Protein AF-C8PBM1-F1 (afdb_monomer_lite)

pLDDT: mean 84.01, std 6.88, range [64.19, 91.12]

Secondary structure (DSSP, 8-state):
---EETTEEGGGS-HHHHHHHHHHHHHHT--TTT--EEEEE-TTTT--H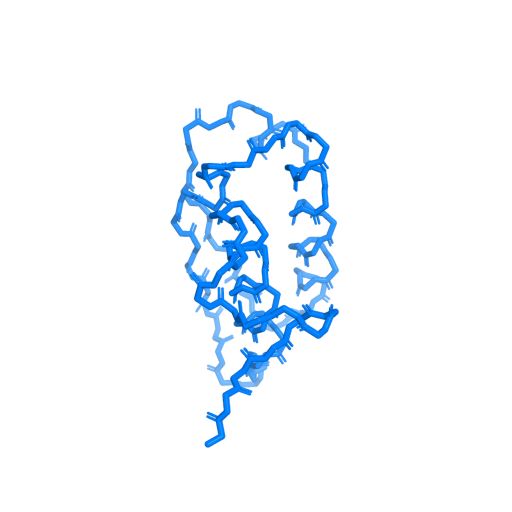HHHHHHHHHHHHHHTSTT-EEEEE-S-HHHHT-

Radius of gyration: 13.41 Å; chains: 1; bounding box: 30×23×35 Å

Sequence (82 aa):
MITEFDSIPYSNAGRGLQCLLKTELALNNINTNKDKIILIEEPENHLSYSNMNNLSDIIQVNSNKKSSQIIISTHSSFVLNK

Organism: NCBI:txid525328

InterPro domains:
  IPR027417 P-loop containing nucleoside triphosphate hydrolase [G3DSA:3.40.50.300] (3-82)
  IPR027417 P-loop containing nucleoside triphosphate hydrolase [SSF52540] (9-80)
  IPR041685 Endonuclease GajA/Old nuclease/RecF-like, AAA domain [PF13175] (8-79)
  IPR051396 Bacterial Antiviral Defense Nuclease [PTHR43581] (7-81)

Structure (mmCIF, N/CA/C/O backbone):
data_AF-C8PBM1-F1
#
_entry.id   AF-C8PBM1-F1
#
loop_
_atom_site.group_PDB
_atom_site.id
_atom_site.type_symbol
_atom_site.label_atom_id
_atom_site.label_alt_id
_atom_site.label_comp_id
_atom_site.label_asym_id
_atom_site.label_entity_id
_atom_site.label_seq_id
_atom_site.pdbx_PDB_ins_code
_atom_site.Cartn_x
_atom_site.Cartn_y
_atom_site.Cartn_z
_atom_site.occupancy
_atom_site.B_iso_or_equiv
_atom_site.auth_seq_id
_atom_site.auth_comp_id
_atom_site.auth_asym_id
_atom_site.auth_atom_id
_atom_site.pdbx_PDB_mode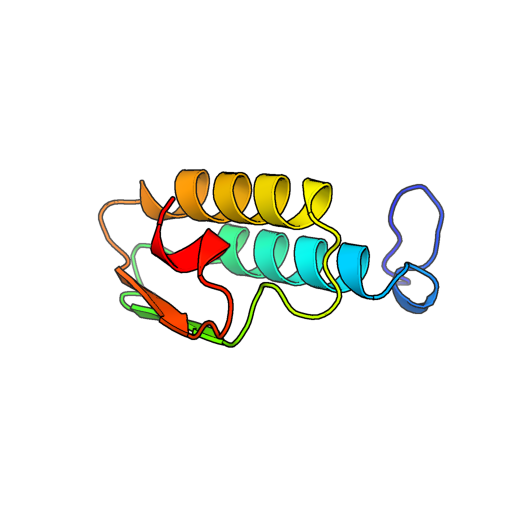l_num
ATOM 1 N N . MET A 1 1 ? -14.327 -13.612 -16.105 1.00 64.19 1 MET A N 1
ATOM 2 C CA . MET A 1 1 ? -14.093 -12.154 -16.105 1.00 64.19 1 MET A CA 1
ATOM 3 C C . MET A 1 1 ? -12.599 -11.943 -15.924 1.00 64.19 1 MET A C 1
ATOM 5 O O . MET A 1 1 ? -12.042 -12.582 -15.040 1.00 64.19 1 MET A O 1
ATOM 9 N N . ILE A 1 2 ? -11.948 -11.168 -16.793 1.00 76.81 2 ILE A N 1
ATOM 10 C CA . ILE A 1 2 ? -10.522 -10.827 -16.670 1.00 76.81 2 ILE A CA 1
ATOM 11 C C . ILE A 1 2 ? -10.466 -9.435 -16.039 1.00 76.81 2 ILE A C 1
ATOM 13 O O . ILE A 1 2 ? -11.144 -8.534 -16.523 1.00 76.81 2 ILE A O 1
ATOM 17 N N . THR A 1 3 ? -9.723 -9.269 -14.945 1.00 81.81 3 THR A N 1
ATOM 18 C CA . THR A 1 3 ? -9.490 -7.946 -14.348 1.00 81.81 3 THR A CA 1
ATOM 19 C C . THR A 1 3 ? -8.471 -7.208 -15.205 1.00 81.81 3 THR A C 1
ATOM 21 O O . THR A 1 3 ? -7.377 -7.729 -15.429 1.00 81.81 3 THR A O 1
ATOM 24 N N . GLU A 1 4 ? -8.810 -6.015 -15.676 1.00 85.75 4 GLU A N 1
ATOM 25 C CA . GLU A 1 4 ? -7.950 -5.187 -16.520 1.00 85.75 4 GLU A CA 1
ATOM 26 C C . GLU A 1 4 ? -7.831 -3.770 -15.960 1.00 85.75 4 GLU A C 1
ATOM 28 O O . GLU A 1 4 ? -8.737 -3.268 -15.296 1.00 85.75 4 GLU A O 1
ATOM 33 N N . PHE A 1 5 ? -6.689 -3.143 -16.213 1.00 81.56 5 PHE A N 1
ATOM 34 C CA . PHE A 1 5 ? -6.436 -1.737 -15.937 1.00 81.56 5 PHE A CA 1
ATOM 35 C C . PHE A 1 5 ? -5.942 -1.101 -17.231 1.00 81.56 5 PHE A C 1
ATOM 37 O O . PHE A 1 5 ? -4.987 -1.598 -17.821 1.00 81.56 5 PHE A O 1
ATOM 44 N N . ASP A 1 6 ? -6.601 -0.036 -17.682 1.00 83.88 6 ASP A N 1
ATOM 45 C CA . ASP A 1 6 ? -6.271 0.653 -18.937 1.00 83.88 6 ASP A CA 1
ATOM 46 C C . ASP A 1 6 ? -6.204 -0.291 -20.159 1.00 83.88 6 ASP A C 1
ATOM 48 O O . ASP A 1 6 ? -5.278 -0.263 -20.963 1.00 83.88 6 ASP A O 1
ATOM 52 N N . SER A 1 7 ? -7.181 -1.202 -20.270 1.00 87.19 7 SER A N 1
ATOM 53 C CA . SER A 1 7 ? -7.238 -2.263 -21.298 1.00 87.19 7 SER A CA 1
ATOM 54 C C . SER A 1 7 ? -6.065 -3.260 -21.275 1.00 87.19 7 SER A C 1
ATOM 56 O O . SER A 1 7 ? -5.890 -4.049 -22.205 1.00 87.19 7 SER A O 1
ATOM 58 N N . ILE A 1 8 ? -5.251 -3.251 -20.215 1.00 88.56 8 ILE A N 1
ATOM 59 C CA . ILE A 1 8 ? -4.164 -4.204 -19.995 1.00 88.56 8 ILE A CA 1
ATOM 60 C C . ILE A 1 8 ? -4.629 -5.222 -18.948 1.00 88.56 8 ILE A C 1
ATOM 62 O O . ILE A 1 8 ? -5.005 -4.829 -17.838 1.00 88.56 8 ILE A O 1
ATOM 66 N N . PRO A 1 9 ? -4.573 -6.537 -19.235 1.00 91.12 9 PRO A N 1
ATOM 67 C CA . PRO A 1 9 ? -4.862 -7.555 -18.234 1.00 91.12 9 PRO A CA 1
ATOM 68 C C . PRO A 1 9 ? -4.000 -7.351 -16.986 1.00 91.12 9 PRO A C 1
ATOM 70 O O . PRO A 1 9 ? -2.791 -7.155 -17.090 1.00 91.12 9 PRO A O 1
ATOM 73 N N . TYR A 1 10 ? -4.592 -7.445 -15.796 1.00 88.81 10 TYR A N 1
ATOM 74 C CA . TYR A 1 10 ? -3.885 -7.233 -14.529 1.00 88.81 10 TYR A CA 1
ATOM 75 C C . TYR A 1 10 ? -2.637 -8.122 -14.400 1.00 88.81 10 TYR A C 1
ATOM 77 O O . TYR A 1 10 ? -1.596 -7.677 -13.923 1.00 88.81 1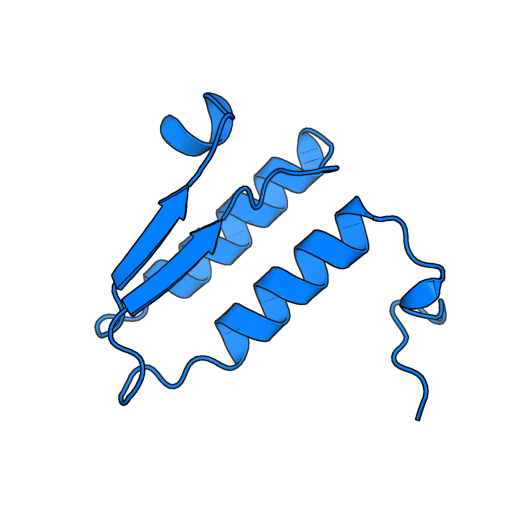0 TYR A O 1
ATOM 85 N N . SER A 1 11 ? -2.712 -9.362 -14.895 1.00 89.06 11 SER A N 1
ATOM 86 C CA . SER A 1 11 ? -1.585 -10.303 -14.967 1.00 89.06 11 SER A CA 1
ATOM 87 C C . SER A 1 11 ? -0.392 -9.781 -15.771 1.00 89.06 11 SER A C 1
ATOM 89 O O . SER A 1 11 ? 0.740 -10.191 -15.526 1.00 89.06 11 SER A O 1
ATOM 91 N N . ASN A 1 12 ? -0.647 -8.886 -16.722 1.00 91.00 12 ASN A N 1
ATOM 92 C CA . ASN A 1 12 ? 0.326 -8.307 -17.639 1.00 91.00 12 ASN A CA 1
ATOM 93 C C . ASN A 1 12 ? 0.787 -6.908 -17.193 1.00 91.00 12 ASN A C 1
ATOM 95 O O . ASN A 1 12 ? 1.715 -6.360 -17.784 1.00 91.00 12 ASN A O 1
ATOM 99 N N . ALA A 1 13 ? 0.178 -6.333 -16.151 1.00 89.12 13 ALA A N 1
ATOM 100 C CA . ALA A 1 13 ? 0.624 -5.077 -15.561 1.00 89.12 13 ALA A CA 1
ATOM 101 C C . ALA A 1 13 ? 1.975 -5.250 -14.843 1.00 89.12 13 ALA A C 1
ATOM 103 O O . ALA A 1 13 ? 2.281 -6.317 -14.309 1.00 89.12 13 ALA A O 1
ATOM 104 N N . GLY A 1 14 ? 2.789 -4.193 -14.779 1.00 89.25 14 GLY A N 1
ATOM 105 C CA . GLY A 1 14 ? 4.044 -4.219 -14.021 1.00 89.25 14 GLY A CA 1
ATOM 106 C C . GLY A 1 14 ? 3.814 -4.477 -12.525 1.00 89.25 14 GLY A C 1
ATOM 107 O O . GLY A 1 14 ? 2.819 -4.022 -11.962 1.00 89.25 14 GLY A O 1
ATOM 108 N N . ARG A 1 15 ? 4.751 -5.165 -11.854 1.00 87.94 15 ARG A N 1
ATOM 109 C CA . ARG A 1 15 ? 4.619 -5.556 -10.431 1.00 87.94 15 ARG A CA 1
ATOM 110 C C . ARG A 1 15 ? 4.337 -4.379 -9.496 1.00 87.94 15 ARG A C 1
ATOM 112 O O . ARG A 1 15 ? 3.542 -4.527 -8.575 1.00 87.94 15 ARG A O 1
ATOM 119 N N . GLY A 1 16 ? 4.933 -3.215 -9.753 1.00 88.62 16 GLY A N 1
ATOM 120 C CA . GLY A 1 16 ? 4.675 -2.028 -8.942 1.00 88.62 16 GLY A CA 1
ATOM 121 C C . GLY A 1 16 ? 3.238 -1.511 -9.074 1.00 88.62 16 GLY A C 1
ATOM 122 O O . GLY A 1 16 ? 2.592 -1.223 -8.072 1.00 88.62 16 GLY A O 1
ATOM 123 N N . LEU A 1 17 ? 2.693 -1.477 -10.295 1.00 89.06 17 LEU A N 1
ATOM 124 C CA . LEU A 1 17 ? 1.290 -1.113 -10.525 1.00 89.06 17 LEU A CA 1
ATOM 125 C C . LEU A 1 17 ? 0.340 -2.155 -9.922 1.00 89.06 17 LEU A C 1
ATOM 127 O O . LEU A 1 17 ? -0.652 -1.805 -9.289 1.00 89.06 17 LEU A O 1
ATOM 131 N N . GLN A 1 18 ? 0.674 -3.439 -10.066 1.00 90.06 18 GLN A N 1
ATOM 132 C CA . GLN A 1 18 ? -0.069 -4.526 -9.436 1.00 90.06 18 GLN A CA 1
ATOM 133 C C . GLN A 1 18 ? -0.124 -4.387 -7.908 1.00 90.06 18 GLN A C 1
ATOM 135 O O . GLN A 1 18 ? -1.164 -4.691 -7.321 1.00 90.06 18 GLN A O 1
ATOM 140 N N . CYS A 1 19 ? 0.982 -3.964 -7.287 1.00 88.75 19 CYS A N 1
ATOM 141 C CA . CYS A 1 19 ? 1.090 -3.721 -5.851 1.00 88.75 19 CYS A CA 1
ATOM 142 C C . CYS A 1 19 ? 0.199 -2.546 -5.427 1.00 88.75 19 CYS A C 1
ATOM 144 O O . CYS A 1 19 ? -0.664 -2.722 -4.571 1.00 88.75 19 CYS A O 1
ATOM 146 N N . LEU A 1 20 ? 0.315 -1.399 -6.107 1.00 90.06 20 LEU A N 1
ATOM 147 C CA . LEU A 1 20 ? -0.527 -0.223 -5.856 1.00 90.06 20 LEU A CA 1
ATOM 148 C C . LEU A 1 20 ? -2.023 -0.551 -5.945 1.00 90.06 20 LEU A C 1
ATOM 150 O O . LEU A 1 20 ? -2.763 -0.286 -5.001 1.00 90.06 20 LEU A O 1
ATOM 154 N N . LEU A 1 21 ? -2.451 -1.197 -7.035 1.00 89.50 21 LEU A N 1
ATOM 155 C CA . LEU A 1 21 ? -3.854 -1.566 -7.245 1.00 89.50 21 LEU A CA 1
ATOM 156 C C . LEU A 1 21 ? -4.374 -2.518 -6.164 1.00 89.50 21 LEU A C 1
ATOM 158 O O . LEU A 1 21 ? -5.497 -2.362 -5.693 1.00 89.50 21 LEU A O 1
ATOM 162 N N . LYS A 1 22 ? -3.571 -3.508 -5.753 1.00 88.12 22 LYS A N 1
ATOM 163 C CA . LYS A 1 22 ? -3.944 -4.424 -4.664 1.00 88.12 22 LYS A CA 1
ATOM 164 C C . LYS A 1 22 ? -4.159 -3.672 -3.362 1.00 88.12 22 LYS A C 1
ATOM 166 O O . LYS A 1 22 ? -5.174 -3.895 -2.707 1.00 88.12 22 LYS A O 1
ATOM 171 N N . THR A 1 23 ? -3.224 -2.796 -3.008 1.00 89.19 23 THR A N 1
ATOM 172 C CA . THR A 1 23 ? -3.295 -2.014 -1.774 1.00 89.19 23 THR A CA 1
ATOM 173 C C . THR A 1 23 ? -4.506 -1.088 -1.781 1.00 89.19 23 THR A C 1
ATOM 175 O O . THR A 1 23 ? -5.266 -1.072 -0.818 1.00 89.19 23 THR A O 1
ATOM 178 N N . GLU A 1 24 ? -4.747 -0.376 -2.881 1.00 88.94 24 GLU A N 1
ATOM 179 C CA . GLU A 1 24 ? -5.896 0.519 -3.020 1.00 88.94 24 GLU A CA 1
ATOM 180 C C . GLU A 1 24 ? -7.231 -0.232 -2.930 1.00 88.94 24 GLU A C 1
ATOM 182 O O . GLU A 1 24 ? -8.110 0.150 -2.156 1.00 88.94 24 GLU A O 1
ATOM 187 N N . LEU A 1 25 ? -7.378 -1.342 -3.662 1.00 88.19 25 LEU A N 1
ATOM 188 C CA . LEU A 1 25 ? -8.588 -2.165 -3.612 1.00 88.19 25 LEU A CA 1
ATOM 189 C C . LEU A 1 25 ? -8.816 -2.759 -2.221 1.00 88.19 25 LEU A C 1
ATOM 191 O O . LEU A 1 25 ? -9.950 -2.770 -1.742 1.00 88.19 25 LEU A O 1
ATOM 195 N N . ALA A 1 26 ? -7.756 -3.239 -1.565 1.00 86.62 26 ALA A N 1
ATOM 196 C CA . ALA A 1 26 ? -7.843 -3.743 -0.201 1.00 86.62 26 ALA A CA 1
ATOM 197 C C . ALA A 1 26 ? -8.337 -2.645 0.742 1.00 86.62 26 ALA A C 1
ATOM 199 O O . ALA A 1 26 ? -9.316 -2.864 1.444 1.00 86.62 26 ALA A O 1
ATOM 200 N N . LEU A 1 27 ? -7.733 -1.453 0.693 1.00 85.94 27 LEU A N 1
ATOM 201 C CA . LEU A 1 27 ? -8.078 -0.333 1.567 1.00 85.94 27 LEU A CA 1
ATOM 202 C C . LEU A 1 27 ? -9.488 0.234 1.325 1.00 85.94 27 LEU A C 1
ATOM 204 O O . LEU A 1 27 ? -10.176 0.640 2.267 1.00 85.94 27 LEU A O 1
ATOM 208 N N . ASN A 1 28 ? -9.947 0.225 0.074 1.00 84.44 28 ASN A N 1
ATOM 209 C CA . ASN A 1 28 ? -11.298 0.651 -0.289 1.00 84.44 28 ASN A CA 1
ATOM 210 C C . ASN A 1 28 ? -12.377 -0.341 0.165 1.00 84.44 28 ASN A C 1
ATOM 212 O O . ASN A 1 28 ? -13.495 0.076 0.459 1.00 84.44 28 ASN A O 1
ATOM 216 N N . ASN A 1 29 ? -12.043 -1.630 0.272 1.00 82.00 29 ASN A N 1
ATOM 217 C CA . ASN A 1 29 ? -12.970 -2.678 0.706 1.00 82.00 29 ASN A CA 1
ATOM 218 C C . ASN A 1 29 ? -13.097 -2.813 2.232 1.00 82.00 29 ASN A C 1
ATOM 220 O O . ASN A 1 29 ? -13.918 -3.599 2.707 1.00 82.00 29 ASN A O 1
ATOM 224 N N . ILE A 1 30 ? -12.310 -2.061 3.003 1.00 80.75 30 ILE A N 1
ATOM 225 C CA . ILE A 1 30 ? -12.328 -2.111 4.468 1.00 80.75 30 ILE A CA 1
ATOM 226 C C . ILE A 1 30 ? -13.656 -1.585 4.991 1.00 80.75 30 ILE A C 1
ATOM 228 O O . ILE A 1 30 ? -14.041 -0.435 4.751 1.00 80.75 30 ILE A O 1
ATOM 232 N N . ASN A 1 31 ? -14.331 -2.414 5.781 1.00 74.75 31 ASN A N 1
ATOM 233 C CA . ASN A 1 31 ? -15.517 -2.006 6.502 1.00 74.75 31 ASN A CA 1
ATOM 234 C C . ASN A 1 31 ? -15.094 -1.452 7.857 1.00 74.75 31 ASN A C 1
AT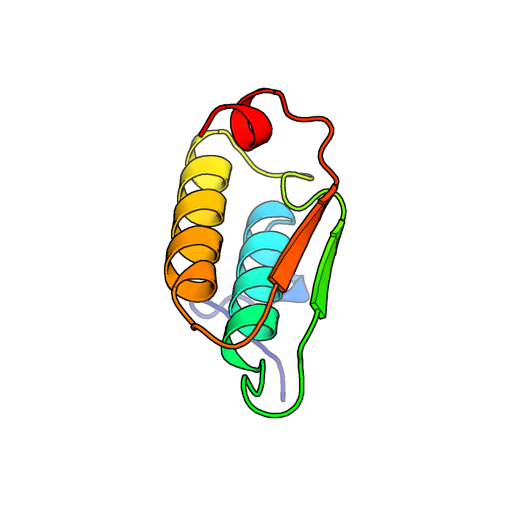OM 236 O O . ASN A 1 31 ? -14.884 -2.190 8.816 1.00 74.75 31 ASN A O 1
ATOM 240 N N . THR A 1 32 ? -15.031 -0.131 7.951 1.00 70.00 32 THR A N 1
ATOM 241 C CA . THR A 1 32 ? -14.522 0.590 9.120 1.00 70.00 32 THR A CA 1
ATOM 242 C C . THR A 1 32 ? -15.301 0.291 10.413 1.00 70.00 32 THR A C 1
ATOM 244 O O . THR A 1 32 ? -14.789 0.538 11.500 1.00 70.00 32 THR A O 1
ATOM 247 N N . ASN A 1 33 ? -16.518 -0.265 10.339 1.00 67.94 33 ASN A N 1
ATOM 248 C CA . ASN A 1 33 ? -17.290 -0.694 11.514 1.00 67.94 33 ASN A CA 1
ATOM 249 C C . ASN A 1 33 ? -16.921 -2.100 12.023 1.00 67.94 33 ASN A C 1
ATOM 251 O O . ASN A 1 33 ? -17.276 -2.451 13.150 1.00 67.94 33 ASN A O 1
ATOM 255 N N . LYS A 1 34 ? -16.248 -2.918 11.206 1.00 71.31 34 LYS A N 1
ATOM 256 C CA . LYS A 1 34 ? -15.841 -4.295 11.534 1.00 71.31 34 LYS A CA 1
ATOM 257 C C . LYS A 1 34 ? -14.325 -4.430 11.665 1.00 71.31 34 LYS A C 1
ATOM 259 O O . LYS A 1 34 ? -13.845 -5.068 12.599 1.00 71.31 34 LYS A O 1
ATOM 264 N N . ASP 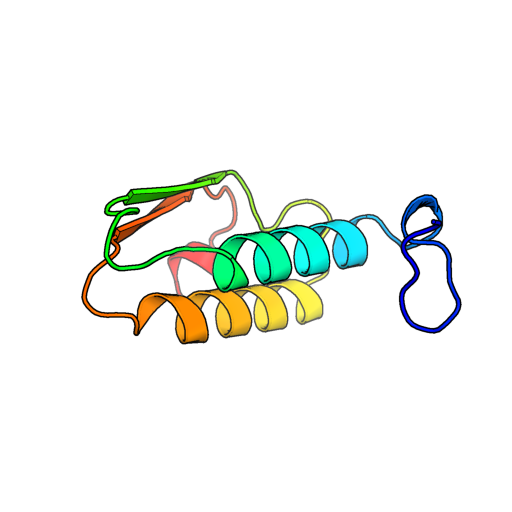A 1 35 ? -13.591 -3.791 10.767 1.00 72.56 35 ASP A N 1
ATOM 265 C CA . ASP A 1 35 ? -12.153 -3.952 10.614 1.00 72.56 35 ASP A CA 1
ATOM 266 C C . ASP A 1 35 ? -11.427 -2.917 11.473 1.00 72.56 35 ASP A C 1
ATOM 268 O O . ASP A 1 35 ? -11.242 -1.764 11.087 1.00 72.56 35 ASP A O 1
ATOM 272 N N . LYS A 1 36 ? -11.049 -3.326 12.688 1.00 77.88 36 LYS A N 1
ATOM 273 C CA . LYS A 1 36 ? -10.392 -2.437 13.659 1.00 77.88 36 LYS A CA 1
ATOM 274 C C . LYS A 1 36 ? -8.889 -2.297 13.439 1.00 77.88 36 LYS A C 1
ATOM 276 O O . LYS A 1 36 ? -8.321 -1.297 13.864 1.00 77.88 36 LYS A O 1
ATOM 281 N N . ILE A 1 37 ? -8.249 -3.294 12.826 1.00 85.94 37 ILE A N 1
ATOM 282 C CA . ILE A 1 37 ? -6.800 -3.340 12.599 1.00 85.94 37 ILE A CA 1
ATOM 283 C C . ILE A 1 37 ? -6.541 -3.819 11.174 1.00 85.94 37 ILE A C 1
ATOM 285 O O . ILE A 1 37 ? -7.113 -4.818 10.742 1.00 85.94 37 ILE A O 1
ATOM 289 N N . ILE A 1 38 ? -5.665 -3.112 10.470 1.00 86.75 38 ILE A N 1
ATOM 290 C CA . ILE A 1 38 ? -5.248 -3.390 9.099 1.00 86.75 38 ILE A CA 1
ATOM 291 C C . ILE A 1 38 ? -3.732 -3.515 9.112 1.00 86.75 38 ILE A C 1
ATOM 293 O O . ILE A 1 38 ? -3.049 -2.604 9.577 1.00 86.75 38 ILE A O 1
ATOM 297 N N . LEU A 1 39 ? -3.215 -4.630 8.608 1.00 89.38 39 LEU A N 1
ATOM 298 C CA . LEU A 1 39 ? -1.782 -4.870 8.490 1.00 89.38 39 LEU A CA 1
ATOM 299 C C . LEU A 1 39 ? -1.375 -4.808 7.020 1.00 89.38 39 LEU A C 1
ATOM 301 O O . LEU A 1 39 ? -1.980 -5.483 6.186 1.00 89.38 39 LEU A O 1
ATOM 305 N N . ILE A 1 40 ? -0.357 -4.009 6.716 1.00 88.88 40 ILE A N 1
ATOM 306 C CA . ILE A 1 40 ? 0.208 -3.877 5.375 1.00 88.88 40 ILE A CA 1
ATOM 307 C C . ILE A 1 40 ? 1.705 -4.164 5.468 1.00 88.88 40 ILE A C 1
ATOM 309 O O . ILE A 1 40 ? 2.455 -3.380 6.042 1.00 88.88 40 ILE A O 1
ATOM 313 N N . GLU A 1 41 ? 2.131 -5.296 4.916 1.00 89.56 41 GLU A N 1
ATOM 314 C CA . GLU A 1 41 ? 3.529 -5.725 4.965 1.00 89.56 41 GLU A CA 1
ATOM 315 C C . GLU A 1 41 ? 4.282 -5.294 3.700 1.00 89.56 41 GLU A C 1
ATOM 317 O O . GLU A 1 41 ? 3.822 -5.576 2.592 1.00 89.56 41 GLU A O 1
ATOM 322 N N . GLU A 1 42 ? 5.421 -4.618 3.873 1.00 88.88 42 GLU A N 1
ATOM 323 C CA . GLU A 1 42 ? 6.334 -4.141 2.817 1.00 88.88 42 GLU A CA 1
ATOM 324 C C . GLU A 1 42 ? 5.635 -3.564 1.561 1.00 88.88 42 GLU A C 1
ATOM 326 O O . GLU A 1 42 ? 5.917 -3.988 0.428 1.00 88.88 42 GLU A O 1
ATOM 331 N N . PRO A 1 43 ? 4.705 -2.596 1.701 1.00 87.06 43 PRO A N 1
ATOM 332 C CA . PRO A 1 43 ? 3.932 -2.098 0.563 1.00 87.06 43 PRO A CA 1
ATOM 333 C C . PRO A 1 43 ? 4.775 -1.372 -0.495 1.00 87.06 43 PRO A C 1
ATOM 335 O O . PRO A 1 43 ? 4.324 -1.189 -1.625 1.00 87.06 43 PRO A O 1
ATOM 338 N N . GLU A 1 44 ? 5.999 -0.966 -0.161 1.00 88.00 44 GLU A N 1
ATOM 339 C CA . GLU A 1 44 ? 6.960 -0.351 -1.075 1.00 88.00 44 GLU A CA 1
ATOM 340 C C . GLU A 1 44 ? 7.590 -1.325 -2.080 1.00 88.00 44 GLU A C 1
ATOM 342 O O . GLU A 1 44 ? 8.318 -0.895 -2.983 1.00 88.00 44 GLU A O 1
ATOM 347 N N . ASN A 1 45 ? 7.361 -2.632 -1.930 1.00 86.38 45 ASN A N 1
ATOM 348 C CA . ASN A 1 45 ? 8.070 -3.617 -2.728 1.00 86.38 45 ASN A CA 1
ATOM 349 C C . ASN A 1 45 ? 7.776 -3.438 -4.230 1.00 86.38 45 ASN A C 1
ATOM 351 O O . ASN A 1 45 ? 6.633 -3.278 -4.666 1.00 86.38 45 ASN A O 1
ATOM 355 N N . HIS A 1 46 ? 8.834 -3.472 -5.041 1.00 85.06 46 HIS A N 1
ATOM 356 C CA . HIS A 1 46 ? 8.800 -3.235 -6.488 1.00 85.06 46 HIS A CA 1
ATOM 357 C C . HIS A 1 46 ? 8.253 -1.859 -6.930 1.00 85.06 46 HIS A C 1
ATOM 359 O O . HIS A 1 46 ? 7.914 -1.696 -8.110 1.00 85.06 46 HIS A O 1
ATOM 365 N N . LEU A 1 47 ? 8.172 -0.865 -6.037 1.00 88.19 47 LEU A N 1
ATOM 366 C CA . LEU A 1 47 ? 7.762 0.495 -6.390 1.00 88.19 47 LEU A CA 1
ATOM 367 C C . LEU A 1 47 ? 8.958 1.364 -6.794 1.00 88.19 47 LEU A C 1
ATOM 369 O O . LEU A 1 47 ? 10.023 1.343 -6.182 1.00 88.19 47 LEU A O 1
ATOM 373 N N . SER A 1 48 ? 8.760 2.177 -7.833 1.00 88.38 48 SER A N 1
ATOM 374 C CA . SER A 1 48 ? 9.633 3.318 -8.102 1.00 88.38 48 SER A CA 1
ATOM 375 C C . SER A 1 48 ? 9.405 4.413 -7.056 1.00 88.38 48 SER A C 1
ATOM 377 O O . SER A 1 48 ? 8.386 4.425 -6.365 1.00 88.38 48 SER A O 1
ATOM 379 N N . TYR A 1 49 ? 10.309 5.389 -6.985 1.00 85.25 49 TYR A N 1
ATOM 380 C CA . TYR A 1 49 ? 10.158 6.526 -6.074 1.00 85.25 49 TYR A CA 1
ATOM 381 C C . TYR A 1 49 ? 8.837 7.290 -6.272 1.00 85.25 49 TYR A C 1
ATOM 383 O O . TYR A 1 49 ? 8.126 7.572 -5.310 1.00 85.25 49 TYR A O 1
ATOM 391 N N . SER A 1 50 ? 8.453 7.560 -7.524 1.00 86.88 50 SER A N 1
ATOM 392 C CA . SER A 1 50 ? 7.171 8.203 -7.835 1.00 86.88 50 SER A CA 1
ATOM 393 C C . SER A 1 50 ? 5.976 7.360 -7.385 1.00 86.88 50 SER A C 1
ATOM 395 O O . SER A 1 50 ? 5.008 7.897 -6.860 1.00 86.88 50 SER A O 1
ATOM 397 N N . ASN A 1 51 ? 6.059 6.035 -7.523 1.00 87.88 51 ASN A N 1
ATOM 398 C CA . ASN A 1 51 ? 4.995 5.139 -7.082 1.00 87.88 51 ASN A CA 1
ATOM 399 C C . ASN A 1 51 ? 4.929 4.998 -5.556 1.00 87.88 51 ASN A C 1
ATOM 401 O O . ASN A 1 51 ? 3.837 4.811 -5.031 1.00 87.88 51 ASN A O 1
ATOM 405 N N . MET A 1 52 ? 6.047 5.134 -4.834 1.00 89.06 52 MET A N 1
ATOM 406 C CA . MET A 1 52 ? 6.022 5.220 -3.369 1.00 89.06 52 MET A CA 1
ATOM 407 C C . MET A 1 52 ? 5.274 6.467 -2.887 1.00 89.06 52 MET A C 1
ATOM 409 O O . MET A 1 52 ? 4.545 6.380 -1.908 1.00 89.06 52 MET A O 1
ATOM 413 N N . ASN A 1 53 ? 5.389 7.604 -3.585 1.00 89.19 53 ASN A N 1
ATOM 414 C CA . ASN A 1 53 ? 4.565 8.778 -3.270 1.00 89.19 53 ASN A CA 1
ATOM 415 C C . ASN A 1 53 ? 3.070 8.480 -3.436 1.00 89.19 53 ASN A C 1
ATOM 417 O O . ASN A 1 53 ? 2.305 8.737 -2.513 1.00 89.19 53 ASN A O 1
ATOM 421 N N . ASN A 1 54 ? 2.681 7.864 -4.557 1.00 90.00 54 ASN A N 1
ATOM 422 C CA . ASN A 1 54 ? 1.288 7.473 -4.793 1.00 90.00 54 ASN A CA 1
ATOM 423 C C . ASN A 1 54 ? 0.779 6.503 -3.714 1.00 90.00 54 ASN A C 1
ATOM 425 O O . ASN A 1 54 ? -0.346 6.634 -3.241 1.00 90.00 54 ASN A O 1
ATOM 429 N N . LEU A 1 55 ? 1.612 5.542 -3.299 1.00 90.31 55 LEU A N 1
ATOM 430 C CA . LEU A 1 55 ? 1.292 4.629 -2.203 1.00 90.31 55 LEU A CA 1
ATOM 431 C C . LEU A 1 55 ? 1.029 5.390 -0.895 1.00 90.31 55 LEU A C 1
ATOM 433 O O . LEU A 1 55 ? 0.031 5.114 -0.231 1.00 90.31 55 LEU A O 1
ATOM 437 N N . SER A 1 56 ? 1.902 6.334 -0.526 1.00 88.38 56 SER A N 1
ATOM 438 C CA . SER A 1 56 ? 1.718 7.158 0.675 1.00 88.38 56 SER A CA 1
ATOM 439 C C . SER A 1 56 ? 0.393 7.915 0.634 1.00 88.38 56 SER A C 1
ATOM 441 O O . SER A 1 56 ? -0.327 7.916 1.630 1.00 88.38 56 SER A O 1
ATOM 443 N N . ASP A 1 57 ? 0.037 8.491 -0.515 1.00 89.25 57 ASP A N 1
ATOM 444 C CA . ASP A 1 57 ? -1.219 9.226 -0.682 1.00 89.25 57 ASP A CA 1
ATOM 445 C C . ASP A 1 57 ? -2.434 8.294 -0.520 1.00 89.25 57 ASP A C 1
ATOM 447 O O . ASP A 1 57 ? -3.371 8.612 0.218 1.00 89.25 57 ASP A O 1
ATOM 451 N N . ILE A 1 58 ? -2.395 7.100 -1.128 1.00 88.62 58 ILE A N 1
ATOM 452 C CA . ILE A 1 58 ? -3.441 6.070 -0.987 1.00 88.62 58 ILE A CA 1
ATOM 453 C C . ILE A 1 58 ? -3.631 5.683 0.485 1.00 88.62 58 ILE A C 1
ATOM 455 O O . ILE A 1 58 ? -4.765 5.620 0.974 1.00 88.62 58 ILE A O 1
ATOM 459 N N . ILE A 1 59 ? -2.536 5.426 1.205 1.00 87.25 59 ILE A N 1
ATOM 460 C CA . ILE A 1 59 ? -2.579 5.064 2.625 1.00 87.25 59 ILE A CA 1
ATOM 461 C C . ILE A 1 59 ? -3.146 6.231 3.435 1.00 87.25 59 ILE A C 1
ATOM 463 O O . ILE A 1 59 ? -4.083 6.033 4.202 1.00 87.25 59 ILE A O 1
ATOM 467 N N . GLN A 1 60 ? -2.654 7.453 3.229 1.00 85.69 60 GLN A N 1
ATOM 468 C CA . GLN A 1 60 ? -3.056 8.634 3.994 1.00 85.69 60 GLN A CA 1
ATOM 469 C C . GLN A 1 60 ? -4.549 8.962 3.835 1.00 85.69 60 GLN A C 1
ATOM 471 O O . GLN A 1 60 ? -5.227 9.250 4.825 1.00 85.69 60 GLN A O 1
ATOM 476 N N . VAL A 1 61 ? -5.092 8.846 2.619 1.00 84.31 61 VAL A N 1
ATOM 477 C CA . VAL A 1 61 ? -6.534 8.999 2.358 1.00 84.31 61 VAL A CA 1
ATOM 478 C C . VAL A 1 61 ? -7.354 7.982 3.158 1.00 84.31 61 VAL A C 1
ATOM 480 O O . VAL A 1 61 ? -8.410 8.319 3.698 1.00 84.31 61 VAL A 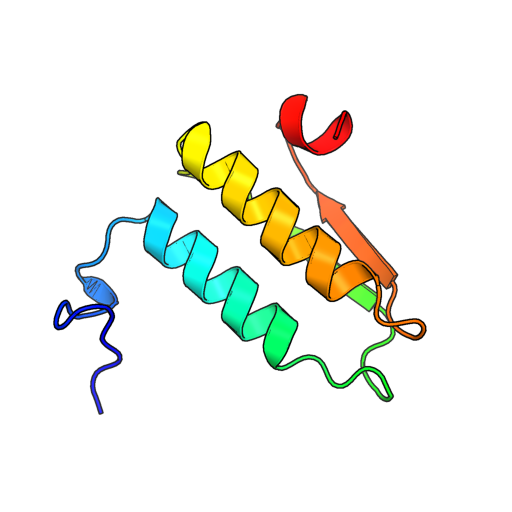O 1
ATOM 483 N N . ASN A 1 62 ? -6.862 6.749 3.283 1.00 77.56 62 ASN A N 1
ATOM 484 C CA . ASN A 1 62 ? -7.566 5.673 3.975 1.00 77.56 62 ASN A CA 1
ATOM 485 C C . ASN A 1 62 ? -7.376 5.690 5.502 1.00 77.56 62 ASN A C 1
ATOM 487 O O . ASN A 1 62 ? -8.304 5.321 6.222 1.00 77.56 62 ASN A O 1
ATOM 491 N N . SER A 1 63 ? -6.248 6.195 6.008 1.00 74.31 63 SER A N 1
ATOM 492 C CA . SER A 1 63 ? -5.963 6.357 7.444 1.00 74.31 63 SER A CA 1
ATOM 493 C C . SER A 1 63 ? -6.897 7.344 8.151 1.00 74.31 63 SER A C 1
ATOM 495 O O . SER A 1 63 ? -7.100 7.251 9.358 1.00 74.31 63 SER A O 1
ATOM 497 N N . ASN A 1 64 ? -7.508 8.283 7.421 1.00 67.19 64 ASN A N 1
ATOM 498 C CA . ASN A 1 64 ? -8.428 9.278 7.991 1.00 67.19 64 ASN A CA 1
ATOM 499 C C . ASN A 1 64 ? -9.792 8.696 8.420 1.00 67.19 64 ASN A C 1
ATOM 501 O O . ASN A 1 64 ? -10.629 9.397 9.000 1.00 67.19 64 ASN A O 1
ATOM 505 N N . LYS A 1 65 ? -10.039 7.407 8.161 1.00 68.56 65 LYS A N 1
ATOM 506 C CA . LYS A 1 65 ? -11.239 6.687 8.595 1.00 68.56 65 LYS A CA 1
ATOM 507 C C . LYS A 1 65 ? -11.119 6.366 10.096 1.00 68.56 65 LYS A C 1
ATOM 509 O O . LYS A 1 65 ? -10.439 5.427 10.488 1.00 68.56 65 LYS A O 1
ATOM 514 N N . LYS A 1 66 ? -11.802 7.152 10.943 1.00 66.81 66 LYS A N 1
ATOM 515 C CA . LYS A 1 66 ? -11.696 7.191 12.426 1.00 66.81 66 LYS A CA 1
ATOM 516 C C . LYS A 1 66 ? -11.798 5.863 13.207 1.00 66.81 66 LYS A C 1
ATOM 518 O O . LYS A 1 66 ? -11.629 5.895 14.422 1.00 66.81 66 LYS A O 1
ATOM 523 N N . SER A 1 67 ? -12.112 4.729 12.587 1.00 74.38 67 SER A N 1
ATOM 524 C CA . SER A 1 67 ? -12.433 3.485 13.301 1.00 74.38 67 SER A CA 1
ATOM 525 C C . SER A 1 67 ? -11.531 2.289 12.983 1.00 74.38 67 SER A C 1
ATOM 527 O O . SER A 1 67 ? -11.774 1.209 13.519 1.00 74.38 67 SER A O 1
ATOM 529 N N . SER A 1 68 ? -10.466 2.477 12.197 1.00 81.00 68 SER A N 1
ATOM 530 C CA . SER A 1 68 ? -9.495 1.422 11.881 1.00 81.00 68 SER A CA 1
ATOM 531 C C . SER A 1 68 ? -8.050 1.888 12.092 1.00 81.00 68 SER A C 1
ATOM 533 O O . SER A 1 68 ? -7.665 2.944 11.597 1.00 81.00 68 SER A O 1
ATOM 535 N N . GLN A 1 69 ? -7.240 1.097 12.797 1.00 84.62 69 GLN A N 1
ATOM 536 C CA . GLN A 1 69 ? -5.801 1.311 12.961 1.00 84.62 69 GLN A CA 1
ATOM 537 C C . GLN A 1 69 ? -5.037 0.625 11.825 1.00 84.62 69 GLN A C 1
ATOM 539 O O . GLN A 1 69 ? -5.248 -0.559 11.573 1.00 84.62 69 GLN A O 1
ATOM 544 N N . ILE A 1 70 ? -4.119 1.342 11.179 1.00 86.69 70 ILE A N 1
ATOM 545 C CA . ILE A 1 70 ? -3.235 0.781 10.151 1.00 86.69 70 ILE A CA 1
ATOM 546 C C . ILE A 1 70 ? -1.847 0.564 10.756 1.00 86.69 70 ILE A C 1
ATOM 548 O O . ILE A 1 70 ? -1.283 1.468 11.370 1.00 86.69 70 ILE A O 1
ATOM 552 N N . ILE A 1 71 ? -1.315 -0.643 10.593 1.00 89.81 71 ILE A N 1
ATOM 553 C CA . ILE A 1 71 ? 0.047 -1.034 10.953 1.00 89.81 71 ILE A CA 1
ATOM 554 C C . ILE A 1 71 ? 0.769 -1.371 9.655 1.00 89.81 71 ILE A C 1
ATOM 556 O O . ILE A 1 71 ? 0.257 -2.138 8.840 1.00 89.81 71 ILE A O 1
ATOM 560 N N . ILE A 1 72 ? 1.947 -0.784 9.465 1.00 89.25 72 ILE A N 1
ATOM 561 C CA . ILE A 1 72 ? 2.745 -0.955 8.253 1.00 89.25 72 ILE A CA 1
ATOM 562 C C . ILE A 1 72 ? 4.110 -1.499 8.652 1.00 89.25 72 ILE A C 1
ATOM 564 O O . ILE A 1 72 ? 4.767 -0.917 9.518 1.00 89.25 72 ILE A O 1
ATOM 568 N N . SER A 1 73 ? 4.539 -2.588 8.019 1.00 90.69 73 SER A N 1
ATOM 569 C CA . SER A 1 73 ? 5.936 -3.015 8.051 1.00 90.69 73 SER A CA 1
ATOM 570 C C . SER A 1 73 ? 6.640 -2.491 6.803 1.00 90.69 73 SER A C 1
ATOM 572 O O . SER A 1 73 ? 6.069 -2.465 5.714 1.00 90.69 73 SER A O 1
ATOM 574 N N . THR A 1 74 ? 7.859 -1.991 6.963 1.00 88.81 74 THR A N 1
ATOM 575 C CA . THR A 1 74 ? 8.608 -1.381 5.866 1.00 88.81 74 THR A CA 1
ATOM 576 C C . THR A 1 74 ? 10.107 -1.492 6.129 1.00 88.81 74 THR A C 1
ATOM 578 O O . THR A 1 74 ? 10.566 -1.378 7.267 1.00 88.81 74 THR A O 1
ATOM 581 N N . HIS A 1 75 ? 10.875 -1.691 5.062 1.00 86.44 75 HIS A N 1
ATOM 582 C CA . HIS A 1 75 ? 12.330 -1.533 5.037 1.00 86.44 75 HIS A CA 1
ATOM 583 C C . HIS A 1 75 ? 12.748 -0.154 4.502 1.00 86.44 75 HIS A C 1
ATOM 585 O O . HIS A 1 75 ? 13.930 0.195 4.514 1.00 86.44 75 HIS A O 1
ATOM 591 N N . SER A 1 76 ? 11.793 0.646 4.025 1.00 83.31 76 SER A N 1
ATOM 592 C CA . SER A 1 76 ? 12.027 1.948 3.418 1.00 83.31 76 SER A CA 1
ATOM 593 C C . SER A 1 76 ? 12.009 3.071 4.450 1.00 83.31 76 SER A C 1
ATOM 595 O O . SER A 1 76 ? 10.967 3.455 4.983 1.00 83.31 76 SER A O 1
ATOM 597 N N . SER A 1 77 ? 13.165 3.711 4.654 1.00 82.12 77 SER A N 1
ATOM 598 C CA . SER A 1 77 ? 13.238 4.949 5.441 1.00 82.12 77 SER A CA 1
ATOM 599 C C . SER A 1 77 ? 12.364 6.067 4.864 1.00 82.12 77 SER A C 1
ATOM 601 O O . SER A 1 77 ? 12.012 6.991 5.589 1.00 82.12 77 SER A O 1
ATOM 603 N N . PHE A 1 78 ? 12.004 6.007 3.579 1.00 80.94 78 PHE A N 1
ATOM 604 C CA . PHE A 1 78 ? 11.104 6.982 2.968 1.00 80.94 78 PHE A CA 1
ATOM 605 C C . PHE A 1 78 ? 9.673 6.859 3.506 1.00 80.94 78 PHE A C 1
ATOM 607 O O . PHE A 1 78 ? 9.056 7.874 3.807 1.00 80.94 78 PHE A O 1
ATOM 614 N N . VAL A 1 79 ? 9.179 5.630 3.680 1.00 79.44 79 VAL A N 1
ATOM 615 C CA . VAL A 1 79 ? 7.842 5.361 4.234 1.00 79.44 79 VAL A CA 1
ATOM 616 C C . VAL A 1 79 ? 7.783 5.730 5.718 1.00 79.44 79 VAL A C 1
ATOM 618 O O . VAL A 1 79 ? 6.778 6.253 6.174 1.00 79.44 79 VAL A O 1
ATOM 621 N N . LEU A 1 80 ? 8.870 5.516 6.469 1.00 78.00 80 LEU A N 1
ATOM 622 C CA . LEU A 1 80 ? 8.928 5.849 7.900 1.00 78.00 80 LEU A CA 1
ATOM 623 C C . LEU A 1 80 ? 8.898 7.354 8.201 1.00 78.00 80 LEU A C 1
ATOM 625 O O . LEU A 1 80 ? 8.463 7.746 9.280 1.00 78.00 80 LEU A O 1
ATOM 629 N N . ASN A 1 81 ? 9.418 8.188 7.298 1.00 76.56 81 ASN A N 1
ATOM 630 C CA . ASN A 1 81 ? 9.640 9.615 7.555 1.00 76.56 81 ASN A CA 1
ATOM 631 C C . ASN A 1 81 ? 8.554 10.537 6.977 1.00 76.56 81 ASN A C 1
ATOM 633 O O . ASN A 1 81 ? 8.696 11.757 7.083 1.00 76.56 81 ASN A O 1
ATOM 637 N N . LYS A 1 82 ? 7.521 9.992 6.332 1.00 67.31 82 LYS A N 1
ATOM 638 C CA . LYS A 1 82 ? 6.511 10.760 5.598 1.00 67.31 82 LYS A CA 1
ATOM 639 C C . LYS A 1 82 ? 5.114 10.479 6.135 1.00 67.31 82 LYS A C 1
ATOM 641 O O . LYS A 1 82 ? 4.349 11.460 6.264 1.00 67.31 82 LYS A O 1
#

Foldseek 3Di:
DFDDDPNHGLVRDQPLVVLQVVLLVVLVPDDLVPAAEAEAEASCPPDDPVSVVVSLVSVVVSCPSVRHDYDYHHPDPVSVPD

=== Feature glossary ===
The record interleaves many kinds of information about one protein. Here is each kind framed as the question it answers.

Q: Are the domains correctly placed relative to each other?
A: Predicted aligned error is AlphaFold's pairwise confidence. Unlike pLDDT (per-residue), PAE is per-residue-pair and captures whether two parts of the structure are correctly placed relative to each other. Units are ångströms of expected positional error.

Q: Which residues are in helices, strands, or loops?
A: Eight-state secondary structure (DSSP): H is the canonical α-helix, G the tighter 3₁₀-helix, I the wider π-helix; E/B are β-structure, T and S are turns and bends, and '-' is everything else. DSSP derives these from the pattern of main-chain N–H···O=C hydrogen bonds, not from the sequence.

Q: What if only a Cα trace is available?
A: P-SEA three-state annotation labels each residue as helix, strand, or coil based purely on the geometry of the Cα trace. It serves as a fallback when the full backbone (and thus DSSP) is unavailable.

Q: What are the backbone torsion angles?
A: φ (phi) and ψ (psi) are the two rotatable backbone dihedrals per residue: φ is the C(i-1)–N–Cα–C torsion, ψ is the N–Cα–C–N(i+1) torsion, both in degrees on (−180°, 180°]. α-helical residues cluster near (−60°, −45°); β-strand residues near (−120°, +130°). A Ramachandran plot is simply a scatter of (φ, ψ) for every residue.

Q: What known structures does this most resemble?
A: Structural nearest neighbors (via Foldseek easy-search vs the PDB). Reported per hit: target PDB id, E-value, and alignment TM-score. A TM-score above ~0.5 is the conventional threshold for 'same fold'.

Q: What family and function is it annotated with?
A: Database cross-references. InterPro integrates a dozen domain/family signature databases into unified entries with residue-range hits. GO terms attach function/process/location labels with evidence codes. CATH codes position the fold in a four-level structural taxonomy. Organism is the NCBI-taxonomy species name.

Q: Which residues are buried vs exposed?
A: Solvent accessibility: the surface area of each residue that a 1.4 Å water probe can touch, in Å². When only backbone atoms are present the absolute values are lower than full-atom SASA (side chains contribute most of the area) and are flagged as backbone-only.

Q: What do the diagnostic plots show?
A: Three diagnostic plots accompany the record. The Cα contact map visualizes the tertiary structure as a 2D adjacency matrix (8 Å cutoff, sequence-local contacts suppressed). The Ramachandran plot shows the distribution of backbone (φ, ψ) torsions, with points in the α and β basins reflecting secondary structure content. The PAE plot shows AlphaFold's inter-residue confidence as a color matrix.

Q: What is the amino-acid chain?
A: The amino-acid sequence is the protein's primary structure: the linear order of residues from the N-terminus to the C-terminus, written in one-letter code. Everything else here — the 3D coordinates, the secondary structure, the domain annotations — is ultimately a consequence of this string.

Q: What do the rendered images show?
A: The six renders are orthographic views along the three Cartesian axes in both directions. Representation (cartoon, sticks, or surface) and color scheme (sequence-rainbow or by-chain) vary across proteins so the training set covers all the common visualization conventions.

Q: Where is each backbone atom in 3D?
A: The mmCIF table is the protein's shape written out atom by atom. For each backbone N, Cα, C, and carbonyl O, it records an (x, y, z) coordinate triple in Å plus the residue type, chain letter, and residue number.

Q: How mobile is each atom in the crystal?
A: For experimental (PDB) structures, the B-factor (temperature factor) quantifies the positional spread of each atom in the crystal — a combination of thermal vibration and static disorder — in units of Å². High B-factors mark flexible loops or poorly resolved regions; low B-factors mark the rigid, well-ordered core.

Q: How big and how compact is the whole molecule?
A: Three whole-structure scalars: the radius of gyration (RMS distance of Cα from centroid, in Å), the count of Cα–Cα contacts (pairs closer than 8 Å and separated by more than four residues in sequence — i.e. tertiary, not local, contacts), and the bounding-box dimensions. Together they distinguish compact globular folds from extended fibres or disordered chains.

Q: What does the local fold look like, residue by residue?
A: A 3Di character summarizes, for each residue, the relative orientation of the Cα frame of its nearest spatial neighbor. Because it encodes fold topology rather than chemistry, 3Di alignments detect remote structural similarity that sequence alignment misses.

Q: How confident is the AlphaFold model at each residue?
A: For AlphaFold models, the B-factor field carries pLDDT — the model's own estimate of local accuracy on a 0–100 scale. Regions with pLDDT<50 should be treated as essentially unmodeled; they often correspond to intrinsically disordered segments.